Protein AF-A0A142XXK6-F1 (afdb_monomer_lite)

Foldseek 3Di:
DDDQPPPPDPDDDQKKKKKKFWDFPDADPNDTPIDIDIHIGDPVCVVVVVVVCVVVVTDMDMDMDGPPPPDDPPPPPPPDDDDD

Structure (mmCIF, N/CA/C/O backbone):
data_AF-A0A142XXK6-F1
#
_entry.id   AF-A0A142XXK6-F1
#
loop_
_atom_site.group_PDB
_atom_site.id
_atom_site.type_symbol
_atom_site.label_atom_id
_atom_site.label_alt_id
_atom_site.label_comp_id
_atom_site.label_asym_id
_atom_site.label_entity_id
_atom_site.label_seq_id
_atom_site.pdbx_PDB_ins_code
_atom_site.Cartn_x
_atom_site.Cartn_y
_atom_site.Cartn_z
_atom_site.occupancy
_atom_site.B_iso_or_equiv
_atom_site.auth_seq_id
_atom_site.auth_comp_id
_atom_site.auth_asym_id
_atom_site.auth_atom_id
_atom_site.pdbx_PDB_model_num
ATOM 1 N N . MET A 1 1 ? -11.858 11.144 -7.638 1.00 31.75 1 MET A N 1
ATOM 2 C CA . MET A 1 1 ? -11.802 10.066 -8.646 1.00 31.75 1 MET A CA 1
ATOM 3 C C . MET A 1 1 ? -10.865 8.998 -8.104 1.00 31.75 1 MET A C 1
ATOM 5 O O . MET A 1 1 ? -9.725 9.331 -7.821 1.00 31.75 1 MET A O 1
ATOM 9 N N . SER A 1 2 ? -11.362 7.789 -7.828 1.00 33.81 2 SER A N 1
ATOM 10 C CA . SER A 1 2 ? -10.535 6.640 -7.424 1.00 33.81 2 SER A CA 1
ATOM 11 C C . SER A 1 2 ? -10.100 5.944 -8.711 1.00 33.81 2 SER A C 1
ATOM 13 O O . SER A 1 2 ? -10.956 5.555 -9.506 1.00 33.81 2 SER A O 1
ATOM 15 N N . ALA A 1 3 ? -8.796 5.914 -8.979 1.00 39.94 3 ALA A N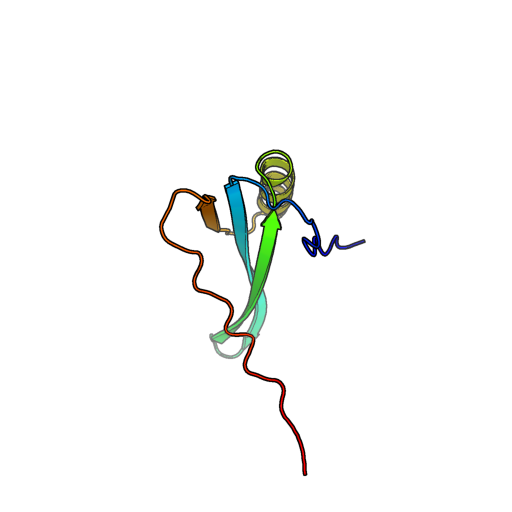 1
ATOM 16 C CA . ALA A 1 3 ? -8.251 5.259 -10.156 1.00 39.94 3 ALA A CA 1
ATOM 17 C C . ALA A 1 3 ? -8.280 3.746 -9.917 1.00 39.94 3 ALA A C 1
ATOM 19 O O . ALA A 1 3 ? -7.471 3.201 -9.175 1.00 39.94 3 ALA A O 1
ATOM 20 N N . PHE A 1 4 ? -9.259 3.073 -10.513 1.00 43.19 4 PHE A N 1
ATOM 21 C CA . PHE A 1 4 ? -9.210 1.631 -10.694 1.00 43.19 4 PHE A CA 1
ATOM 22 C C . PHE A 1 4 ? -8.229 1.362 -11.836 1.00 43.19 4 PHE A C 1
ATOM 24 O O . PHE A 1 4 ? -8.588 1.494 -13.005 1.00 43.19 4 PHE A O 1
ATOM 31 N N . THR A 1 5 ? -6.979 1.032 -11.520 1.00 47.28 5 THR A N 1
ATOM 32 C CA . THR A 1 5 ? -5.997 0.633 -12.535 1.00 47.28 5 THR A CA 1
ATOM 33 C C . THR A 1 5 ? -6.281 -0.811 -12.949 1.00 47.28 5 THR A C 1
ATOM 35 O O . THR A 1 5 ? -5.643 -1.757 -12.495 1.00 47.28 5 THR A O 1
ATOM 38 N N . THR A 1 6 ? -7.309 -1.015 -13.776 1.00 46.28 6 THR A N 1
ATOM 39 C CA . THR A 1 6 ? -7.542 -2.299 -14.442 1.00 46.28 6 THR A CA 1
ATOM 40 C C . THR A 1 6 ? -6.517 -2.419 -15.570 1.00 46.28 6 THR A C 1
ATOM 42 O O . THR A 1 6 ? -6.669 -1.801 -16.621 1.00 46.28 6 THR A O 1
ATOM 45 N N . TRP A 1 7 ? -5.432 -3.166 -15.352 1.00 53.88 7 TRP A N 1
ATOM 46 C CA . TRP A 1 7 ? -4.428 -3.425 -16.386 1.00 53.88 7 TRP A CA 1
ATOM 47 C C . TRP A 1 7 ? -5.036 -4.282 -17.507 1.00 53.88 7 TRP A C 1
ATOM 49 O O . TRP A 1 7 ? -5.108 -5.501 -17.407 1.00 53.88 7 TRP A O 1
ATOM 59 N N . THR A 1 8 ? -5.468 -3.644 -18.595 1.00 46.34 8 THR A N 1
ATOM 60 C CA . THR A 1 8 ? -5.942 -4.305 -19.828 1.00 46.34 8 THR A CA 1
ATOM 61 C C . THR A 1 8 ? -4.868 -4.353 -20.927 1.00 46.34 8 THR A C 1
ATOM 63 O O . THR A 1 8 ? -5.187 -4.470 -22.110 1.00 46.34 8 THR A O 1
ATOM 66 N N . SER A 1 9 ? -3.584 -4.202 -20.585 1.00 48.22 9 SER A N 1
ATOM 67 C CA . SER A 1 9 ? -2.512 -4.036 -21.577 1.00 48.22 9 SER A CA 1
ATOM 68 C C . SER A 1 9 ? -2.073 -5.366 -22.205 1.00 48.22 9 SER A C 1
ATOM 70 O O . SER A 1 9 ? -1.716 -6.308 -21.503 1.00 48.22 9 SER A O 1
ATOM 72 N N . LYS A 1 10 ? -1.992 -5.397 -23.545 1.00 49.78 10 LYS A N 1
ATOM 73 C CA . LYS A 1 10 ? -1.361 -6.461 -24.360 1.00 49.78 10 LYS A CA 1
ATOM 74 C C . LYS A 1 10 ? 0.107 -6.748 -23.989 1.00 49.78 10 LYS A C 1
ATOM 76 O O . LYS A 1 10 ? 0.644 -7.765 -24.422 1.00 49.78 10 LYS A O 1
ATOM 81 N N . HIS A 1 11 ? 0.743 -5.879 -23.201 1.00 55.97 11 HIS A N 1
ATOM 82 C CA . HIS A 1 11 ? 2.088 -6.049 -22.659 1.00 55.97 11 HIS A CA 1
ATOM 83 C C . HIS A 1 11 ? 2.061 -5.732 -21.156 1.00 55.97 11 HIS A C 1
ATOM 85 O O . HIS A 1 11 ? 2.092 -4.552 -20.792 1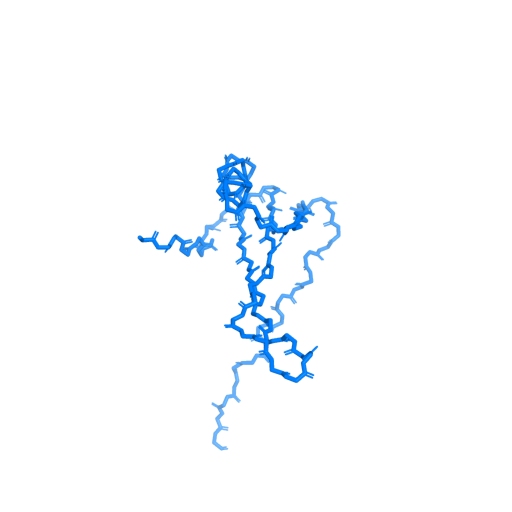.00 55.97 11 HIS A O 1
ATOM 91 N N . PRO A 1 12 ? 1.928 -6.742 -20.280 1.00 63.06 12 PRO A N 1
ATOM 92 C CA . PRO A 1 12 ? 2.023 -6.518 -18.846 1.00 63.06 12 PRO A CA 1
ATOM 93 C C . PRO A 1 12 ? 3.451 -6.073 -18.482 1.00 63.06 12 PRO A C 1
ATOM 95 O O . PRO A 1 12 ? 4.403 -6.559 -19.106 1.00 63.06 12 PRO A O 1
ATOM 98 N N . PRO A 1 13 ? 3.614 -5.168 -17.501 1.00 70.19 13 PRO A N 1
ATOM 99 C CA . PRO A 1 13 ? 4.924 -4.772 -16.993 1.00 70.19 13 PRO A CA 1
ATOM 100 C C . PRO A 1 13 ? 5.745 -5.988 -16.556 1.00 70.19 13 PRO A C 1
ATOM 102 O O . PRO A 1 13 ? 5.191 -6.988 -16.097 1.00 70.19 13 PRO A O 1
ATOM 105 N N . GLU A 1 14 ? 7.073 -5.900 -16.661 1.00 78.00 14 GLU A N 1
ATOM 106 C CA . GLU A 1 14 ? 7.960 -6.959 -16.157 1.00 78.00 14 GLU A CA 1
ATOM 107 C C . GLU A 1 14 ? 7.866 -7.119 -14.639 1.00 78.00 14 GLU A C 1
ATOM 109 O O . GLU A 1 14 ? 8.059 -8.222 -14.128 1.00 78.00 14 GLU A O 1
ATOM 114 N N . VAL A 1 15 ? 7.547 -6.026 -13.945 1.00 81.06 15 VAL A N 1
ATOM 115 C CA . VAL A 1 15 ? 7.350 -5.969 -12.501 1.00 81.06 15 VAL A CA 1
ATOM 116 C C . VAL A 1 15 ? 6.072 -5.196 -12.202 1.00 81.06 15 VAL A C 1
ATOM 118 O O . VAL A 1 15 ? 5.874 -4.088 -12.702 1.00 81.06 15 VAL A O 1
ATOM 121 N N . VAL A 1 16 ? 5.216 -5.779 -11.368 1.00 87.06 16 VAL A N 1
ATOM 122 C CA . VAL A 1 16 ? 4.021 -5.144 -10.813 1.00 87.06 16 VAL A CA 1
ATOM 123 C C . VAL A 1 16 ? 4.032 -5.268 -9.297 1.00 87.06 16 VAL A C 1
ATOM 125 O O . VAL A 1 16 ? 4.481 -6.265 -8.738 1.00 87.06 16 VAL A O 1
ATOM 128 N N . TYR A 1 17 ? 3.508 -4.259 -8.623 1.00 87.25 17 TYR A N 1
ATOM 129 C CA . TYR A 1 17 ? 3.422 -4.194 -7.175 1.00 87.25 17 TYR A CA 1
ATOM 130 C C . TYR A 1 17 ? 1.965 -4.256 -6.747 1.00 87.25 17 TYR A C 1
ATOM 132 O O . TYR A 1 17 ? 1.139 -3.479 -7.228 1.00 87.25 17 TYR A O 1
ATOM 140 N N . MET A 1 18 ? 1.656 -5.152 -5.815 1.00 91.00 18 MET A N 1
ATOM 141 C CA . MET A 1 18 ? 0.404 -5.114 -5.072 1.00 91.00 18 MET A CA 1
ATOM 142 C C . MET A 1 18 ? 0.634 -4.325 -3.788 1.00 91.00 18 MET A C 1
ATOM 144 O O . MET A 1 18 ? 1.388 -4.759 -2.915 1.00 91.00 18 MET A O 1
ATOM 148 N N . VAL A 1 19 ? -0.033 -3.184 -3.662 1.00 90.62 19 VAL A N 1
ATOM 149 C CA . VAL A 1 19 ? -0.080 -2.408 -2.422 1.00 90.62 19 VAL A CA 1
ATOM 150 C C . VAL A 1 19 ? -1.398 -2.718 -1.733 1.00 90.62 19 VAL A C 1
ATOM 152 O O . VAL A 1 19 ? -2.456 -2.546 -2.332 1.00 90.62 19 VAL A O 1
ATOM 155 N N . GLN A 1 20 ? -1.348 -3.185 -0.489 1.00 92.88 20 GLN A N 1
ATOM 156 C CA . GLN A 1 20 ? -2.520 -3.599 0.278 1.00 92.88 20 GLN A CA 1
ATOM 157 C C . GLN A 1 20 ? -2.550 -2.905 1.636 1.00 92.88 20 GLN A C 1
ATOM 159 O O . GLN A 1 20 ? -1.527 -2.837 2.317 1.00 92.88 20 GLN A O 1
ATOM 164 N N . TRP A 1 21 ? -3.726 -2.444 2.050 1.00 94.12 21 TRP A N 1
ATOM 165 C CA . TRP A 1 21 ? -3.958 -1.846 3.363 1.00 94.12 21 TRP A CA 1
ATOM 166 C C . TRP A 1 21 ? -5.347 -2.205 3.891 1.00 94.12 21 TRP A C 1
ATOM 168 O O . TRP A 1 21 ? -6.266 -2.523 3.131 1.00 94.12 21 TRP A O 1
ATOM 178 N N . ASP A 1 22 ? -5.498 -2.119 5.207 1.00 92.88 22 ASP A N 1
ATOM 179 C CA . ASP A 1 22 ? -6.746 -2.407 5.903 1.00 92.88 22 ASP A CA 1
ATOM 180 C C . ASP A 1 22 ? -7.397 -1.100 6.374 1.00 92.88 22 ASP A C 1
ATOM 182 O O . ASP A 1 22 ? -6.743 -0.207 6.911 1.00 92.88 22 ASP A O 1
ATOM 186 N N . HIS A 1 23 ? -8.705 -0.972 6.161 1.00 88.75 23 HIS A N 1
ATOM 187 C CA . HIS A 1 23 ? -9.520 0.123 6.674 1.00 88.75 23 HIS A CA 1
ATOM 188 C C . HIS A 1 23 ? -10.513 -0.429 7.694 1.00 88.75 23 HIS A C 1
ATOM 190 O O . HIS A 1 23 ? -11.281 -1.340 7.389 1.00 88.75 23 HIS A O 1
ATOM 196 N N . ILE A 1 24 ? -10.505 0.125 8.904 1.00 88.50 24 ILE A N 1
ATOM 197 C CA . ILE A 1 24 ? -11.456 -0.247 9.954 1.00 88.50 24 ILE A CA 1
ATOM 198 C C . ILE A 1 24 ? -12.728 0.573 9.719 1.00 88.50 24 ILE A C 1
ATOM 200 O O . ILE A 1 24 ? -12.729 1.781 9.944 1.00 88.50 24 ILE A O 1
ATOM 204 N N . GLU A 1 25 ? -13.792 -0.063 9.228 1.00 87.38 25 GLU A N 1
ATOM 205 C CA . GLU A 1 25 ? -15.068 0.616 8.959 1.00 87.38 25 GLU A CA 1
ATOM 206 C C . GLU A 1 25 ? -15.861 0.850 10.251 1.00 87.38 25 GLU A C 1
ATOM 208 O O . GLU A 1 25 ? -16.504 1.889 10.411 1.00 87.38 25 GLU A O 1
ATOM 213 N N . ALA A 1 26 ? -15.775 -0.085 11.197 1.00 86.00 26 ALA A N 1
ATOM 214 C CA . ALA A 1 26 ? -16.388 0.027 12.512 1.00 86.00 26 ALA A CA 1
ATOM 215 C C . ALA A 1 26 ? -15.645 -0.835 13.540 1.00 86.00 26 ALA A C 1
ATOM 217 O O . ALA A 1 26 ? -14.934 -1.778 13.198 1.00 86.00 26 ALA A O 1
ATOM 218 N N . GLU A 1 27 ? -15.847 -0.548 14.822 1.00 87.25 27 GLU A N 1
ATOM 219 C CA . GLU A 1 27 ? -15.467 -1.446 15.909 1.00 87.25 27 GLU A CA 1
ATOM 220 C C . GLU A 1 27 ? -16.684 -1.654 16.809 1.00 87.25 27 GLU A C 1
ATOM 222 O O . GLU A 1 27 ? -17.303 -0.690 17.264 1.00 87.25 27 GLU A O 1
ATOM 227 N N . ARG A 1 28 ? -17.059 -2.914 17.038 1.00 83.69 28 ARG A N 1
ATOM 228 C CA . ARG A 1 28 ? -18.193 -3.276 17.890 1.00 83.69 28 ARG A CA 1
ATOM 229 C C . ARG A 1 28 ? -17.803 -4.431 18.797 1.00 83.69 28 ARG A C 1
ATOM 231 O O . ARG A 1 28 ? -17.310 -5.452 18.327 1.00 83.69 28 ARG A O 1
ATOM 238 N N . ASP A 1 29 ? -18.020 -4.255 20.098 1.00 86.44 29 ASP A N 1
ATOM 239 C CA . ASP A 1 29 ? -17.731 -5.261 21.129 1.00 86.44 29 ASP A CA 1
ATOM 240 C C . ASP A 1 29 ? -16.278 -5.792 21.067 1.00 86.44 29 ASP A C 1
ATOM 242 O O . ASP A 1 29 ? -16.020 -6.982 21.238 1.00 86.44 29 ASP A O 1
ATOM 246 N N . GLY A 1 30 ? -15.318 -4.906 20.763 1.00 86.56 30 GLY A N 1
ATOM 247 C CA . GLY A 1 30 ? -13.893 -5.236 20.621 1.00 86.56 30 GLY A CA 1
ATOM 248 C C . GLY A 1 30 ? -13.526 -5.987 19.334 1.00 86.56 30 GLY A C 1
ATOM 249 O O . GLY A 1 30 ? -12.367 -6.356 19.146 1.00 86.56 30 GLY A O 1
ATOM 250 N N . LYS A 1 31 ? -14.487 -6.219 18.431 1.00 88.38 31 LYS A N 1
ATOM 251 C CA . LYS A 1 31 ? -14.240 -6.753 17.089 1.00 88.38 31 LYS A CA 1
ATOM 252 C C . LYS A 1 31 ? -14.214 -5.616 16.079 1.00 88.38 31 LYS A C 1
ATOM 254 O O . LYS A 1 31 ? -15.184 -4.871 15.940 1.00 88.38 31 LYS A O 1
ATOM 259 N N . LYS A 1 32 ? -13.099 -5.512 15.362 1.00 90.00 32 LYS A N 1
ATOM 260 C CA . LYS A 1 32 ? -12.933 -4.574 14.253 1.00 90.00 32 LYS A CA 1
ATOM 261 C C . LYS A 1 32 ? -13.557 -5.168 12.999 1.00 90.00 32 LYS A C 1
ATOM 263 O O . LYS A 1 32 ? -13.216 -6.284 12.614 1.00 90.00 32 LYS A O 1
ATOM 268 N N . ASP A 1 33 ? -14.455 -4.414 12.386 1.00 90.88 33 ASP A N 1
ATOM 269 C CA . ASP A 1 33 ? -14.919 -4.668 11.033 1.00 90.88 33 ASP A CA 1
ATOM 270 C C . ASP A 1 33 ? -13.890 -4.075 10.071 1.00 90.88 33 ASP A C 1
ATOM 272 O O . ASP A 1 33 ? -13.715 -2.854 9.985 1.00 90.88 33 ASP A O 1
ATOM 276 N N . VAL A 1 34 ? -13.115 -4.960 9.449 1.00 90.69 34 VAL A N 1
ATOM 277 C CA . VAL A 1 34 ? -11.954 -4.594 8.644 1.00 90.69 34 VAL A CA 1
ATOM 278 C C . VAL A 1 34 ? -12.258 -4.867 7.186 1.00 90.69 34 VAL A C 1
ATOM 280 O O . VAL A 1 34 ? -12.457 -6.011 6.776 1.00 90.69 34 VAL A O 1
ATOM 283 N N . ARG A 1 35 ? -12.194 -3.811 6.382 1.00 91.44 35 ARG A N 1
ATOM 284 C CA . ARG A 1 35 ? -12.234 -3.907 4.934 1.00 91.44 35 ARG A CA 1
ATOM 285 C C . ARG A 1 35 ? -10.833 -3.778 4.361 1.00 91.44 35 ARG A C 1
ATOM 287 O O . ARG A 1 35 ? -10.180 -2.746 4.498 1.00 91.44 35 ARG A O 1
ATOM 294 N N . ARG A 1 36 ? -10.399 -4.832 3.677 1.00 91.31 36 ARG A N 1
ATOM 295 C CA . ARG A 1 36 ? -9.105 -4.894 3.002 1.00 91.31 36 ARG A CA 1
ATOM 296 C C . ARG A 1 36 ? -9.192 -4.311 1.600 1.00 91.31 36 ARG A C 1
ATOM 298 O O . ARG A 1 36 ? -10.060 -4.695 0.816 1.00 91.31 36 ARG A O 1
ATOM 305 N N . PHE A 1 37 ? -8.264 -3.423 1.281 1.00 90.50 37 PHE A N 1
ATOM 306 C CA . PHE A 1 37 ? -8.116 -2.814 -0.032 1.00 90.50 37 PHE A CA 1
ATOM 307 C C . PHE A 1 37 ? -6.767 -3.188 -0.626 1.00 90.50 37 PHE A C 1
ATOM 309 O O . PHE A 1 37 ? -5.782 -3.318 0.097 1.00 90.50 37 PHE A O 1
ATOM 316 N N . HIS A 1 38 ? -6.722 -3.342 -1.945 1.00 89.62 38 HIS A N 1
ATOM 317 C CA . HIS A 1 38 ? -5.471 -3.489 -2.672 1.00 89.62 38 HIS A CA 1
ATOM 318 C C . HIS A 1 38 ? -5.520 -2.729 -3.996 1.00 89.62 38 HIS A C 1
ATOM 320 O O . HIS A 1 38 ? -6.586 -2.570 -4.595 1.00 89.62 38 HIS A O 1
ATOM 326 N N . VAL A 1 39 ? -4.353 -2.291 -4.458 1.00 86.88 39 VAL A N 1
ATOM 327 C CA . VAL A 1 39 ? -4.140 -1.727 -5.791 1.00 86.88 39 VAL A CA 1
ATOM 328 C C . VAL A 1 39 ? -2.920 -2.383 -6.425 1.00 86.88 39 VAL A C 1
ATOM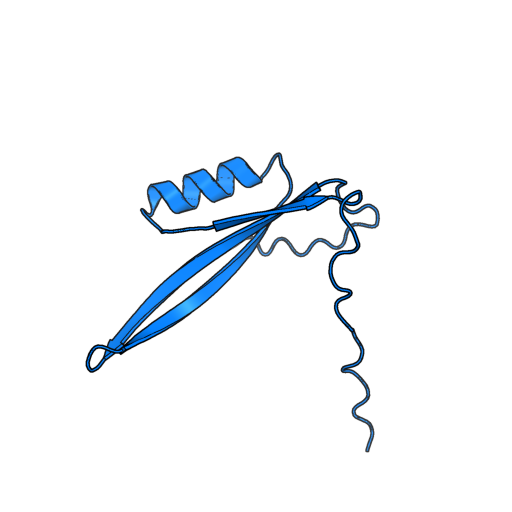 330 O O . VAL A 1 39 ? -1.933 -2.671 -5.749 1.00 86.88 39 VAL A O 1
ATOM 333 N N . TRP A 1 40 ? -3.007 -2.629 -7.728 1.00 87.44 40 TRP A N 1
ATOM 334 C CA . TRP A 1 40 ? -1.891 -3.096 -8.540 1.00 87.44 40 TRP A CA 1
ATOM 335 C C . TRP A 1 40 ? -1.307 -1.912 -9.304 1.00 87.44 40 TRP A C 1
ATOM 337 O O . TRP A 1 40 ? -2.040 -1.188 -9.981 1.00 87.44 40 TRP A O 1
ATOM 347 N N . CYS A 1 41 ? 0.001 -1.711 -9.207 1.00 83.19 41 CYS A N 1
ATOM 348 C CA . CYS A 1 41 ? 0.691 -0.580 -9.819 1.00 83.19 41 CYS A CA 1
ATOM 349 C C . CYS A 1 41 ? 2.055 -0.997 -10.384 1.00 83.19 41 CYS A C 1
ATOM 351 O O . CYS A 1 41 ? 2.608 -2.025 -10.003 1.00 83.19 41 CYS A O 1
ATOM 353 N N . ASP A 1 42 ? 2.575 -0.227 -11.335 1.00 86.75 42 ASP A N 1
ATOM 354 C CA . ASP A 1 42 ? 3.954 -0.369 -11.806 1.00 86.75 42 ASP A CA 1
ATOM 355 C C . ASP A 1 42 ? 4.934 0.373 -10.878 1.00 86.75 42 ASP A C 1
ATOM 357 O O . ASP A 1 42 ? 4.538 1.038 -9.917 1.00 86.75 42 ASP A O 1
ATOM 361 N N . ALA A 1 43 ? 6.233 0.247 -11.159 1.00 85.06 43 ALA A N 1
ATOM 362 C CA . ALA A 1 43 ? 7.285 0.882 -10.366 1.00 85.06 43 ALA A CA 1
ATOM 363 C C . ALA A 1 43 ? 7.182 2.419 -10.346 1.00 85.06 43 ALA A C 1
ATOM 365 O O . ALA A 1 43 ? 7.495 3.043 -9.332 1.00 85.06 43 ALA A O 1
ATOM 366 N N . GLU A 1 44 ? 6.739 3.030 -11.450 1.00 86.25 44 GLU A N 1
ATOM 367 C CA . GLU A 1 44 ? 6.601 4.486 -11.561 1.00 86.25 44 GLU A CA 1
ATOM 368 C C . GLU A 1 44 ? 5.464 5.006 -10.671 1.00 86.25 44 GLU A C 1
ATOM 370 O O . GLU A 1 44 ? 5.610 6.027 -9.995 1.00 86.25 44 GLU A O 1
ATOM 375 N N . SER A 1 45 ? 4.353 4.270 -10.622 1.00 87.19 45 SER A N 1
ATOM 376 C CA . SER A 1 45 ? 3.153 4.633 -9.866 1.00 87.19 45 SER A CA 1
ATOM 377 C C . SER A 1 45 ? 3.246 4.272 -8.380 1.00 87.19 45 SER A C 1
ATOM 379 O O . SER A 1 45 ? 2.625 4.941 -7.551 1.00 87.19 45 SER A O 1
ATOM 381 N N . LEU A 1 46 ? 4.046 3.260 -8.017 1.00 88.50 46 LEU A N 1
ATOM 382 C CA . LEU A 1 46 ? 4.180 2.757 -6.644 1.00 88.50 46 LEU A CA 1
ATOM 383 C C . LEU A 1 46 ? 4.477 3.867 -5.630 1.00 88.50 46 LEU A C 1
ATOM 385 O O . LEU A 1 46 ? 3.869 3.920 -4.560 1.00 88.50 46 LEU A O 1
ATOM 389 N N . LYS A 1 47 ? 5.397 4.774 -5.970 1.00 90.38 47 LYS A N 1
ATOM 390 C CA . LYS A 1 47 ? 5.784 5.871 -5.078 1.00 90.38 47 LYS A CA 1
ATOM 391 C C . LYS A 1 47 ? 4.590 6.763 -4.725 1.00 90.38 47 LYS A C 1
ATOM 393 O O . LYS A 1 47 ? 4.429 7.125 -3.563 1.00 90.38 47 LYS A O 1
ATOM 398 N N . GLY A 1 48 ? 3.738 7.076 -5.702 1.00 90.69 48 GLY A N 1
ATOM 399 C CA . GLY A 1 48 ? 2.550 7.901 -5.482 1.00 90.69 48 GLY A CA 1
ATOM 400 C C . GLY A 1 48 ? 1.524 7.225 -4.570 1.00 90.69 48 GLY A C 1
ATOM 401 O O . GLY A 1 48 ? 0.946 7.883 -3.703 1.00 90.69 48 GLY A O 1
ATOM 402 N N . GLU A 1 49 ? 1.338 5.911 -4.717 1.00 90.56 49 GLU A N 1
ATOM 403 C CA . GLU A 1 49 ? 0.444 5.130 -3.853 1.00 90.56 49 GLU A CA 1
ATOM 404 C C . GLU A 1 49 ? 0.969 5.055 -2.411 1.00 90.56 49 GLU A C 1
ATOM 406 O O . GLU A 1 49 ? 0.212 5.266 -1.461 1.00 90.56 49 GLU A O 1
ATOM 411 N N . ILE A 1 50 ? 2.276 4.844 -2.230 1.00 92.81 50 ILE A N 1
ATOM 412 C CA . ILE A 1 50 ? 2.913 4.851 -0.906 1.00 92.81 50 ILE A CA 1
ATOM 413 C C . ILE A 1 50 ? 2.759 6.220 -0.236 1.00 92.81 50 ILE A C 1
ATOM 415 O O . ILE A 1 50 ? 2.232 6.302 0.874 1.00 92.81 50 ILE A O 1
ATOM 419 N N . GLU A 1 51 ? 3.131 7.307 -0.918 1.00 93.75 51 GLU A N 1
ATOM 420 C CA . GLU A 1 51 ? 3.010 8.669 -0.380 1.00 93.75 51 GLU A CA 1
ATOM 421 C C . GLU A 1 51 ? 1.560 8.998 0.012 1.00 93.75 51 GLU A C 1
ATOM 423 O O . GLU A 1 51 ? 1.291 9.678 1.010 1.00 93.75 51 GLU A O 1
ATOM 428 N N . HIS A 1 52 ? 0.594 8.491 -0.757 1.00 91.12 52 HIS A N 1
ATOM 429 C CA . HIS A 1 52 ? -0.822 8.651 -0.471 1.00 91.12 52 HIS A CA 1
ATOM 430 C C . HIS A 1 52 ? -1.252 7.961 0.832 1.00 91.12 52 HIS A C 1
ATOM 432 O O . HIS A 1 52 ? -2.004 8.556 1.617 1.00 91.12 52 HIS 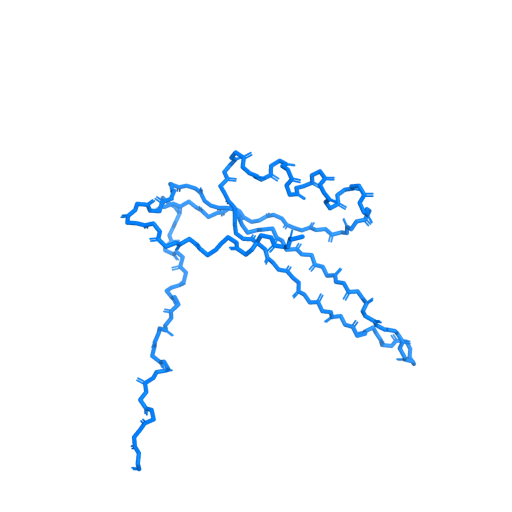A O 1
ATOM 438 N N . LEU A 1 53 ? -0.789 6.729 1.062 1.00 92.69 53 LEU A N 1
ATOM 439 C CA . LEU A 1 53 ? -1.088 5.944 2.261 1.00 92.69 53 LEU A CA 1
ATOM 440 C C . LEU A 1 53 ? -0.354 6.486 3.492 1.00 92.69 53 LEU A C 1
ATOM 442 O O . LEU A 1 53 ? -0.969 6.638 4.551 1.00 92.69 53 LEU A O 1
ATOM 446 N N . GLU A 1 54 ? 0.909 6.886 3.339 1.00 93.88 54 GLU A N 1
ATOM 447 C CA . GLU A 1 54 ? 1.711 7.505 4.398 1.00 93.88 54 GLU A CA 1
ATOM 448 C C . GLU A 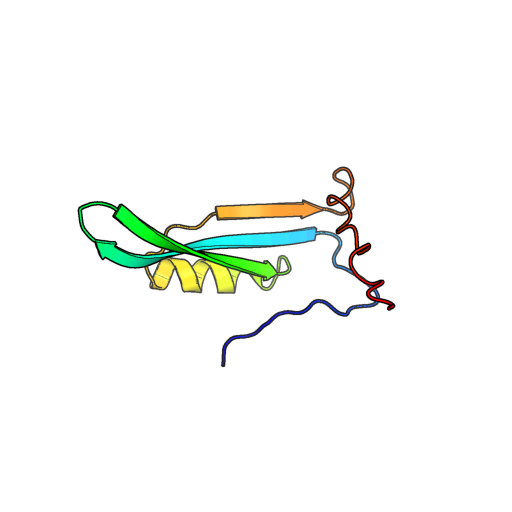1 54 ? 1.105 8.823 4.875 1.00 93.88 54 GLU A C 1
ATOM 450 O O . GLU A 1 54 ? 0.949 9.041 6.079 1.00 93.88 54 GLU A O 1
ATOM 455 N N . ARG A 1 55 ? 0.652 9.680 3.949 1.00 94.62 55 ARG A N 1
ATOM 456 C CA . ARG A 1 55 ? -0.052 10.924 4.299 1.00 94.62 55 ARG A CA 1
ATOM 457 C C . ARG A 1 55 ? -1.311 10.666 5.127 1.00 94.62 55 ARG A C 1
ATOM 459 O O . ARG A 1 55 ? -1.696 11.501 5.944 1.00 94.62 55 ARG A O 1
ATOM 466 N N . ARG A 1 56 ? -1.965 9.522 4.916 1.00 89.38 56 ARG A N 1
ATOM 467 C CA . ARG A 1 56 ? -3.147 9.088 5.673 1.00 89.38 56 ARG A CA 1
ATOM 468 C C . ARG A 1 56 ? -2.804 8.313 6.944 1.00 89.38 56 ARG A C 1
ATOM 470 O O . ARG A 1 56 ? -3.724 7.971 7.679 1.00 89.38 56 ARG A O 1
ATOM 477 N N . LYS A 1 57 ? -1.516 8.081 7.221 1.00 92.38 57 LYS A N 1
ATOM 478 C CA . LYS A 1 57 ? -1.022 7.266 8.341 1.00 92.38 57 LYS A CA 1
ATOM 479 C C . LYS A 1 57 ? -1.635 5.862 8.350 1.00 92.38 57 LYS A C 1
ATOM 481 O O . LYS A 1 57 ? -1.943 5.325 9.410 1.00 92.38 57 LYS A O 1
ATOM 486 N N . MET A 1 58 ? -1.851 5.302 7.161 1.00 90.75 58 MET A N 1
ATOM 487 C CA . MET A 1 58 ? -2.357 3.943 7.006 1.00 90.75 58 MET A CA 1
ATOM 488 C C . MET A 1 58 ? -1.203 2.958 7.135 1.00 90.75 58 MET A C 1
ATOM 490 O O . MET A 1 58 ? -0.122 3.197 6.601 1.00 90.75 58 MET A O 1
ATOM 494 N N . GLU A 1 59 ? -1.445 1.840 7.807 1.00 93.06 59 GLU A N 1
ATOM 495 C CA . GLU A 1 59 ? -0.547 0.693 7.744 1.00 93.06 59 GLU A CA 1
ATOM 496 C C . GLU A 1 59 ? -0.786 -0.045 6.423 1.00 93.06 59 GLU A C 1
ATOM 498 O O . GLU A 1 59 ? -1.932 -0.305 6.045 1.00 93.06 59 GLU A O 1
ATOM 503 N N . TYR A 1 60 ? 0.289 -0.340 5.697 1.00 94.31 60 TYR A N 1
ATOM 504 C CA . TYR A 1 60 ? 0.215 -0.956 4.379 1.00 94.31 60 TYR A CA 1
ATOM 505 C C . TYR A 1 60 ? 1.337 -1.974 4.175 1.00 94.31 60 TYR A C 1
ATOM 507 O O . TYR A 1 60 ? 2.345 -1.987 4.878 1.00 94.31 60 TYR A O 1
ATOM 515 N N . SER A 1 61 ? 1.150 -2.827 3.176 1.00 95.06 61 SER A N 1
ATOM 516 C CA . SER A 1 61 ? 2.123 -3.814 2.715 1.00 95.06 61 SER A CA 1
ATOM 517 C C . SER A 1 61 ? 2.303 -3.680 1.208 1.00 95.06 61 SER A C 1
ATOM 519 O O . SER A 1 61 ? 1.348 -3.369 0.495 1.00 95.06 61 SER A O 1
ATOM 521 N N . VAL A 1 62 ? 3.523 -3.906 0.726 1.00 93.38 62 VAL A N 1
ATOM 522 C CA . VAL A 1 62 ? 3.858 -3.893 -0.701 1.00 93.38 62 VAL A CA 1
ATOM 523 C C . VAL A 1 62 ? 4.441 -5.250 -1.054 1.00 93.38 62 VAL A C 1
ATOM 525 O O . VAL A 1 62 ? 5.385 -5.704 -0.414 1.00 93.38 62 VAL A O 1
ATOM 528 N N . THR A 1 63 ? 3.869 -5.903 -2.060 1.00 91.19 63 THR A N 1
ATOM 529 C CA . THR A 1 63 ? 4.366 -7.175 -2.593 1.00 91.19 63 THR A CA 1
ATOM 530 C C . THR A 1 63 ? 4.763 -6.985 -4.047 1.00 91.19 63 THR A C 1
ATOM 532 O O . THR A 1 63 ? 3.944 -6.557 -4.858 1.00 91.19 63 THR A O 1
ATOM 535 N N . GLU A 1 64 ? 6.014 -7.295 -4.374 1.00 89.31 64 GLU A N 1
ATOM 536 C CA . GLU A 1 64 ? 6.530 -7.265 -5.741 1.00 89.31 64 GLU A CA 1
ATOM 537 C C . GLU A 1 64 ? 6.246 -8.591 -6.456 1.00 89.31 64 GLU A C 1
ATOM 539 O O . GLU A 1 64 ? 6.527 -9.670 -5.932 1.00 89.31 64 GLU A O 1
ATOM 544 N N . TYR A 1 65 ? 5.733 -8.504 -7.678 1.00 84.44 65 TYR A N 1
ATOM 545 C CA . TYR A 1 65 ? 5.546 -9.624 -8.586 1.00 84.44 65 TYR A CA 1
ATOM 546 C C . TYR A 1 65 ? 6.322 -9.333 -9.860 1.00 84.44 65 TYR A C 1
ATOM 548 O O . TYR A 1 65 ? 6.009 -8.389 -10.583 1.00 84.44 65 TYR A O 1
ATOM 556 N N . SER A 1 66 ? 7.326 -10.154 -10.149 1.00 80.81 66 SER A N 1
ATOM 557 C CA . SER A 1 66 ? 8.083 -10.059 -11.392 1.00 80.81 66 SER A CA 1
ATOM 558 C C . SER A 1 66 ? 7.725 -11.219 -12.310 1.00 80.81 66 SER A C 1
ATOM 560 O O . SER A 1 66 ? 7.430 -12.321 -11.854 1.00 80.81 66 SER A O 1
ATOM 562 N N . LYS A 1 67 ? 7.815 -11.002 -13.620 1.00 70.00 67 LYS A N 1
ATOM 563 C CA . LYS A 1 67 ? 7.661 -12.058 -14.630 1.00 70.00 67 LYS A CA 1
ATOM 564 C C . LYS A 1 67 ? 8.701 -13.184 -14.479 1.00 70.00 67 LYS A C 1
ATOM 566 O O . LYS A 1 67 ? 8.485 -14.283 -14.984 1.00 70.00 67 LYS A O 1
ATOM 571 N N . ASN A 1 68 ? 9.818 -12.906 -13.803 1.00 66.00 68 ASN A N 1
ATOM 572 C CA . ASN A 1 68 ? 10.932 -13.836 -13.606 1.00 66.00 68 ASN A CA 1
ATOM 573 C C . ASN A 1 68 ? 10.857 -14.600 -12.275 1.00 66.00 68 ASN A C 1
ATOM 575 O O . ASN A 1 68 ? 11.609 -15.554 -12.076 1.00 66.00 68 ASN A O 1
ATOM 579 N N . THR A 1 69 ? 9.953 -14.215 -11.374 1.00 58.31 69 THR A N 1
ATOM 580 C CA . THR A 1 69 ? 9.575 -15.019 -10.212 1.00 58.31 69 THR A CA 1
ATOM 581 C C . THR A 1 69 ? 8.409 -15.924 -10.623 1.00 58.31 69 THR A C 1
ATOM 583 O O . THR A 1 69 ? 7.485 -15.474 -11.290 1.00 58.31 69 THR A O 1
ATOM 586 N N . SER A 1 70 ? 8.503 -17.222 -10.300 1.00 51.12 70 SER A N 1
ATOM 587 C CA . SER A 1 70 ? 7.530 -18.295 -10.587 1.00 51.12 70 SER A CA 1
ATOM 588 C C . SER A 1 70 ? 6.064 -17.834 -10.602 1.00 51.12 70 SER A C 1
ATOM 590 O O . SER A 1 70 ? 5.702 -16.972 -9.803 1.00 51.12 70 SER A O 1
ATOM 592 N N . PRO A 1 71 ? 5.222 -18.407 -11.487 1.00 50.06 71 PRO A N 1
ATOM 593 C CA . PRO A 1 71 ? 4.040 -17.744 -12.019 1.00 50.06 71 PRO A CA 1
ATOM 594 C C . PRO A 1 71 ? 3.155 -17.184 -10.912 1.00 50.06 71 PRO A C 1
ATOM 596 O O . PRO A 1 71 ? 2.834 -17.883 -9.948 1.00 50.06 71 PRO A O 1
ATOM 599 N N . ILE A 1 72 ? 2.732 -15.931 -11.113 1.00 52.69 72 ILE A N 1
ATOM 600 C CA . ILE A 1 72 ? 1.536 -15.362 -10.488 1.00 52.69 72 ILE A CA 1
ATOM 601 C C . ILE A 1 72 ? 0.497 -16.490 -10.478 1.00 52.69 72 ILE A C 1
ATOM 603 O O . ILE A 1 72 ? 0.244 -17.026 -11.564 1.00 52.69 72 ILE A O 1
ATOM 607 N N . PRO A 1 73 ? -0.034 -16.919 -9.313 1.00 47.34 73 PRO A N 1
ATOM 608 C CA . PRO A 1 73 ? -1.037 -17.971 -9.282 1.00 47.34 73 PRO A CA 1
ATOM 609 C C . PRO A 1 73 ? -2.105 -17.578 -10.290 1.00 47.34 73 PRO A C 1
ATOM 611 O O . PRO A 1 73 ? -2.671 -16.485 -10.197 1.00 47.34 73 PRO A O 1
ATOM 614 N N . ALA A 1 74 ? -2.257 -18.409 -11.324 1.00 47.09 74 ALA A N 1
ATOM 615 C CA . ALA A 1 74 ? -3.207 -18.153 -12.383 1.00 47.09 74 ALA A CA 1
ATOM 616 C C . ALA A 1 74 ? -4.544 -17.884 -11.699 1.00 47.09 74 ALA A C 1
ATOM 618 O O . ALA A 1 74 ? -4.997 -18.672 -10.870 1.00 47.09 74 ALA A O 1
ATOM 619 N N . TYR A 1 75 ? -5.132 -16.725 -11.979 1.00 43.03 75 TYR A N 1
ATOM 620 C CA . TYR A 1 75 ? -6.517 -16.503 -11.627 1.00 43.03 75 TYR A CA 1
ATOM 621 C C . TYR A 1 75 ? -7.299 -17.512 -12.468 1.00 43.03 75 TYR A C 1
ATOM 623 O O . TYR A 1 75 ? -7.468 -17.300 -13.672 1.00 43.03 75 TYR A O 1
ATOM 631 N N . ASP A 1 76 ? -7.662 -18.651 -11.871 1.00 40.53 76 ASP A N 1
ATOM 632 C CA . ASP A 1 76 ? -8.520 -19.649 -12.500 1.00 40.53 76 ASP A CA 1
ATOM 633 C C . ASP A 1 76 ? -9.826 -18.942 -12.854 1.00 40.53 76 ASP A C 1
ATOM 635 O O . ASP A 1 76 ? -10.696 -18.691 -12.022 1.00 40.53 76 ASP A O 1
ATOM 639 N N . SER A 1 77 ? -9.939 -18.562 -14.123 1.00 42.44 77 SER A N 1
ATOM 640 C CA . SER A 1 77 ? -11.125 -17.935 -14.699 1.00 42.44 77 SER A CA 1
ATOM 641 C C . SER A 1 77 ? -12.231 -18.959 -14.979 1.00 42.44 77 SER A C 1
ATOM 643 O O . SER A 1 77 ? -13.225 -18.644 -15.633 1.00 42.44 77 SER A O 1
ATOM 645 N N . GLU A 1 78 ? -12.136 -20.164 -14.412 1.00 42.44 78 GLU A N 1
ATOM 646 C CA . GLU A 1 78 ? -13.200 -21.166 -14.413 1.00 42.44 78 GLU A CA 1
ATOM 647 C C . GLU A 1 78 ? -14.265 -20.875 -13.340 1.00 42.44 78 GLU A C 1
ATOM 649 O O . GLU A 1 78 ? -14.601 -21.705 -12.503 1.00 42.44 78 GLU A O 1
ATOM 654 N N . GLN A 1 79 ? -14.862 -19.684 -13.390 1.00 45.66 79 GLN A N 1
ATOM 655 C CA . GLN A 1 79 ? -16.230 -19.481 -12.909 1.00 45.66 79 GLN A CA 1
ATOM 656 C C . GLN A 1 79 ? -17.026 -18.659 -13.913 1.00 45.66 79 GLN A C 1
ATOM 658 O O . GLN A 1 79 ? -17.557 -17.590 -13.629 1.00 45.66 79 GLN A O 1
ATOM 663 N N . VAL A 1 80 ? -17.171 -19.207 -15.112 1.00 46.69 80 VAL A N 1
ATOM 664 C CA . VAL A 1 80 ? -18.384 -18.972 -15.885 1.00 46.69 80 VAL A CA 1
ATOM 665 C C . VAL A 1 80 ? -18.679 -20.245 -16.641 1.00 46.69 80 VAL A C 1
ATOM 667 O O . VAL A 1 80 ? -18.046 -20.498 -17.651 1.00 46.69 80 VAL A O 1
ATOM 670 N N . HIS A 1 81 ? -19.622 -21.036 -16.137 1.00 35.94 81 HIS A N 1
ATOM 671 C CA . HIS A 1 81 ? -20.676 -21.684 -16.919 1.00 35.94 81 HIS A CA 1
ATOM 672 C C . HIS A 1 81 ? -21.852 -21.922 -15.964 1.00 35.94 81 HIS A C 1
ATOM 674 O O . HIS A 1 81 ? -22.098 -23.016 -15.473 1.00 35.94 81 HIS A O 1
ATOM 680 N N . ALA A 1 82 ? -22.596 -20.848 -15.697 1.00 41.75 82 ALA A N 1
ATOM 681 C CA . ALA A 1 82 ? -24.016 -20.998 -15.447 1.00 41.75 82 ALA A CA 1
ATOM 682 C C . ALA A 1 82 ? -24.665 -21.332 -16.794 1.00 41.75 82 ALA A C 1
ATOM 684 O O . ALA A 1 82 ? -24.740 -20.458 -17.658 1.00 41.75 82 ALA A O 1
ATOM 685 N N . LYS A 1 83 ? -25.122 -22.573 -16.978 1.00 43.22 83 LYS A N 1
ATOM 686 C CA . LYS A 1 83 ? -26.234 -22.876 -17.882 1.00 43.22 83 LYS A CA 1
ATOM 687 C C . LYS A 1 83 ? -27.101 -23.991 -17.297 1.00 43.22 83 LYS A C 1
ATOM 689 O O . LYS A 1 83 ? -26.635 -25.117 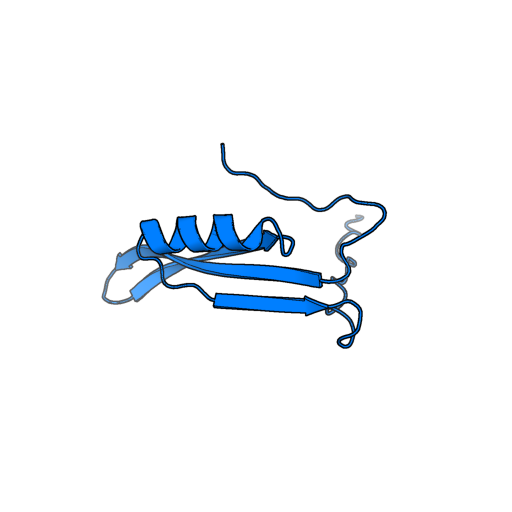-17.181 1.00 43.22 83 LYS A O 1
ATOM 694 N N . SER A 1 84 ? -28.335 -23.565 -16.997 1.00 45.00 84 SER A N 1
ATOM 695 C CA . SER A 1 84 ? -29.628 -24.276 -16.963 1.00 45.00 84 SER A CA 1
ATOM 696 C C . SER A 1 84 ? -29.744 -25.548 -16.137 1.00 45.00 84 SER A C 1
ATOM 698 O O . SER A 1 84 ? -29.203 -26.579 -16.585 1.00 45.00 84 SER A O 1
#

Sequence (84 aa):
MSAFTTWTSKHPPEVVYMVQWDHIEAERDGKKDVRRFHVWCDAESLKGEIEHLERRKMEYSVTEYSKNTSPIPAYDSEQVHAKS

Secondary structure (DSSP, 8-state):
---------SS--SEEEEEEEEEEEEEETTEEEEEEEEEEE-HHHHHHHHHHHHHTT--EEEEEEETTSS--------------

Radius of gyration: 16.45 Å; chains: 1; bounding box: 41×35×46 Å

pLDDT: mean 74.13, std 20.72, range [31.75, 95.06]